Protein 5GGE (pdb70)

Sequence (129 aa):
SFVGKKYKLDKSENFDEYMKELGVGLVTRKMGNSLSPTVEVTLEGDTYTLTTTSTFKTSAISFKLGVEFDEETLDGRNVKSIITLDGNKLTQEQKGDKPTTIVREFTDNELITTLTIGNVKCVRVYKAV

Foldseek 3Di:
DQAPFKWKWDDKDCQLVVCVLVPPDDVVSVVVVVWIWMWHWHDDPQKIWIWIDTPVDIDIDIDGAPDWDWDADNNGDTWIKHWHDDPQWIWIWTDDDFTKIWIWGCPPQWIWIWIDTPPTIMIIITHTD

B-factor: mean 30.25, std 17.65, range [9.6, 150.84]

InterPro domains:
  IPR000463 Cytosolic fatty-acid binding [PR00178] (4-26)
  IPR000463 Cytosolic fatty-acid binding [PR00178] (63-79)
  IPR000463 Cytosolic fatty-acid binding [PR00178] (109-129)
  IPR000463 Cytosolic fatty-acid binding [PS00214] (6-23)
  IPR000566 Lipocalin/cytosolic fatty-acid binding domain [PF00061] (7-129)
  IPR012674 Calycin [G3DSA:2.40.128.20] (1-130)
  IPR012674 Calycin [SSF50814] (1-129)
  IPR031259 Intracellular lipid binding protein [PTHR11955] (2-128)

Structure (mmCIF, N/CA/C/O backbone):
data_5GGE
#
_entry.id   5GGE
#
_cell.length_a   61.698
_cell.length_b   61.698
_cell.length_c   137.321
_cell.angle_alpha   90.00
_cell.angle_beta   90.00
_cell.angle_gamma   90.00
#
_symmetry.space_group_name_H-M   'I 4 2 2'
#
loop_
_entity.id
_entity.type
_entity.pdbx_description
1 polymer 'Fatty acid bindin protein, isoform B'
2 non-polymer 'CITRIC ACID'
3 water water
#
loop_
_atom_site.group_PDB
_atom_site.id
_atom_site.type_symbol
_atom_site.label_atom_id
_atom_site.label_alt_id
_atom_site.label_comp_id
_atom_site.label_asym_id
_atom_site.label_entity_id
_atom_site.label_seq_id
_atom_site.pdbx_PDB_ins_code
_atom_site.Cartn_x
_atom_site.Cartn_y
_atom_site.Cartn_z
_atom_site.occupancy
_atom_site.B_iso_or_equiv
_atom_site.auth_seq_id
_atom_site.auth_comp_id
_atom_site.auth_asym_id
_atom_site.auth_atom_id
_atom_site.pdbx_PDB_model_num
ATOM 1 N N . SER A 1 2 ? 0.458 -16.139 -25.268 1.00 56.34 2 SER A N 1
ATOM 2 C CA . SER A 1 2 ? 1.383 -15.517 -24.334 1.00 63.87 2 SER A CA 1
ATOM 3 C C . SER A 1 2 ? 0.785 -15.403 -22.939 1.00 55.20 2 SER A C 1
ATOM 4 O O . SER A 1 2 ? 1.499 -15.102 -21.980 1.00 65.68 2 SER A O 1
ATOM 12 N N . PHE A 1 3 ? -0.525 -15.614 -22.832 1.00 29.90 3 PHE A N 1
ATOM 13 C CA . PHE A 1 3 ? -1.182 -15.700 -21.535 1.00 28.10 3 PHE A CA 1
ATOM 14 C C . PHE A 1 3 ? -1.431 -17.171 -21.202 1.00 25.77 3 PHE A C 1
ATOM 15 O O . PHE A 1 3 ? -1.866 -17.506 -20.110 1.00 21.83 3 PHE A O 1
ATOM 32 N N . VAL A 1 4 ? -1.109 -18.048 -22.142 1.00 16.63 4 VAL A N 1
ATOM 33 C CA . VAL A 1 4 ? -1.293 -19.479 -21.950 1.00 20.64 4 VAL A CA 1
ATOM 34 C C . VAL A 1 4 ? -0.404 -19.934 -20.810 1.00 24.24 4 VAL A C 1
ATOM 35 O O . VAL A 1 4 ? 0.757 -19.505 -20.712 1.00 18.85 4 VAL A O 1
ATOM 48 N N . GLY A 1 5 ? -0.967 -20.760 -19.935 1.00 19.65 5 GLY A N 1
ATOM 49 C CA . GLY A 1 5 ? -0.244 -21.323 -18.815 1.00 23.20 5 GLY A CA 1
ATOM 50 C C . GLY A 1 5 ? -0.173 -20.408 -17.620 1.00 25.94 5 GLY A C 1
ATOM 51 O O . GLY A 1 5 ? 0.377 -20.798 -16.581 1.00 24.53 5 GLY A O 1
ATOM 55 N N . LYS A 1 6 ? -0.715 -19.203 -17.743 1.00 21.22 6 LYS A N 1
ATOM 56 C CA . LYS A 1 6 ? -0.670 -18.262 -16.635 1.00 23.59 6 LYS A CA 1
ATOM 57 C C . LYS A 1 6 ? -1.962 -18.348 -15.831 1.00 22.83 6 LYS A C 1
ATOM 58 O O . LYS A 1 6 ? -3.070 -18.402 -16.394 1.00 18.02 6 LYS A O 1
ATOM 77 N N . LYS A 1 7 ? -1.797 -18.329 -14.512 1.00 26.24 7 LYS A N 1
ATOM 78 C CA . LYS A 1 7 ? -2.906 -18.463 -13.591 1.00 20.73 7 LYS A CA 1
ATOM 79 C C . LYS A 1 7 ? -3.137 -17.159 -12.882 1.00 26.11 7 LYS A C 1
ATOM 80 O O . LYS A 1 7 ? -2.186 -16.480 -12.477 1.00 27.40 7 LYS A O 1
ATOM 99 N N . TYR A 1 8 ? -4.411 -16.796 -12.738 1.00 21.10 8 TYR A N 1
ATOM 100 C CA . TYR A 1 8 ? -4.802 -15.554 -12.062 1.00 20.64 8 TYR A CA 1
ATOM 101 C C . TYR A 1 8 ? -5.898 -15.879 -11.081 1.00 22.07 8 TYR A C 1
ATOM 102 O O . TYR A 1 8 ? -6.743 -16.729 -11.390 1.00 21.27 8 TYR A O 1
ATOM 120 N N . LYS A 1 9 ? -5.888 -15.224 -9.923 1.00 20.24 9 LYS A N 1
ATOM 121 C CA . LYS A 1 9 ? -6.922 -15.405 -8.900 1.00 18.07 9 LYS A CA 1
ATOM 122 C C . LYS A 1 9 ? -7.711 -14.096 -8.686 1.00 22.54 9 LYS A C 1
ATOM 123 O O . LYS A 1 9 ? -7.142 -13.006 -8.594 1.00 25.02 9 LYS A O 1
ATOM 142 N N . LEU A 1 10 ? -9.024 -14.208 -8.602 1.00 23.33 10 LEU A N 1
ATOM 143 C CA . LEU A 1 10 ? -9.895 -13.049 -8.425 1.00 17.67 10 LEU A CA 1
ATOM 144 C C . LEU A 1 10 ? -9.449 -12.116 -7.278 1.00 24.20 10 LEU A C 1
ATOM 145 O O . LEU A 1 10 ? -9.248 -12.553 -6.137 1.00 20.41 10 LEU A O 1
ATOM 161 N N . ASP A 1 11 ? -9.313 -10.839 -7.604 1.00 25.24 11 ASP A N 1
ATOM 162 C CA . ASP A 1 11 ? -8.872 -9.794 -6.660 1.00 32.78 11 ASP A CA 1
ATOM 163 C C . ASP A 1 11 ? -9.951 -8.735 -6.416 1.00 32.91 11 ASP A C 1
ATOM 164 O O . ASP A 1 11 ? -10.149 -8.310 -5.288 1.00 28.11 11 ASP A O 1
ATOM 173 N N . LYS A 1 12 ? -10.642 -8.320 -7.485 1.00 26.30 12 LYS A N 1
ATOM 174 C CA . LYS A 1 12 ? -11.671 -7.284 -7.413 1.0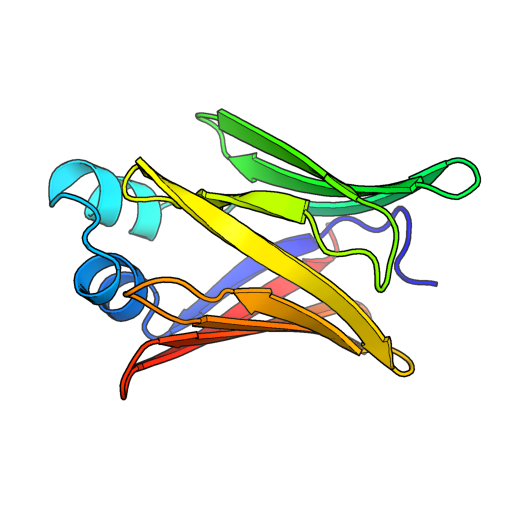0 29.19 12 LYS A CA 1
ATOM 175 C C . LYS A 1 12 ? -12.854 -7.699 -8.240 1.00 22.36 12 LYS A C 1
ATOM 176 O O . LYS A 1 12 ? -12.673 -8.349 -9.235 1.00 23.49 12 LYS A O 1
ATOM 195 N N . SER A 1 13 ? -14.060 -7.325 -7.820 1.00 23.17 13 SER A N 1
ATOM 196 C CA . SER A 1 13 ? -15.263 -7.659 -8.574 1.00 18.76 13 SER A CA 1
ATOM 197 C C . SER A 1 13 ? -16.310 -6.590 -8.382 1.00 27.00 13 SER A C 1
ATOM 198 O O . SER A 1 13 ? -16.462 -6.082 -7.275 1.00 20.98 13 SER A O 1
ATOM 206 N N . GLU A 1 14 ? -17.024 -6.260 -9.461 1.00 24.09 14 GLU A N 1
ATOM 207 C CA . GLU A 1 14 ? -18.134 -5.326 -9.410 1.00 27.75 14 GLU A CA 1
ATOM 208 C C . GLU A 1 14 ? -19.275 -5.866 -10.240 1.00 24.24 14 GLU A C 1
ATOM 209 O O . GLU A 1 14 ? -19.080 -6.188 -11.403 1.00 23.53 14 GLU A O 1
ATOM 221 N N . ASN A 1 15 ? -20.451 -5.977 -9.632 1.00 20.68 15 ASN A N 1
ATOM 222 C CA . ASN A 1 15 ? -21.693 -6.331 -10.331 1.00 25.05 15 ASN A CA 1
ATOM 223 C C . ASN A 1 15 ? -21.778 -7.803 -10.702 1.00 21.59 15 ASN A C 1
ATOM 224 O O . ASN A 1 15 ? -22.610 -8.165 -11.499 1.00 18.67 15 ASN A O 1
ATOM 235 N N . PHE A 1 16 ? -20.970 -8.667 -10.090 1.00 20.42 16 PHE A N 1
ATOM 236 C CA . PHE A 1 16 ? -21.099 -10.088 -10.390 1.00 16.66 16 PHE A CA 1
ATOM 237 C C . PHE A 1 16 ? -22.431 -10.618 -9.836 1.00 20.09 16 PHE A C 1
ATOM 238 O O . PHE A 1 16 ? -23.083 -11.434 -10.458 1.00 15.57 16 PHE A O 1
ATOM 255 N N . ASP A 1 17 ? -22.852 -10.141 -8.663 1.00 19.15 17 ASP A N 1
ATOM 256 C CA . ASP A 1 17 ? -24.114 -10.609 -8.122 1.00 23.76 17 ASP A CA 1
ATOM 257 C C . ASP A 1 17 ? -25.225 -10.270 -9.111 1.00 19.75 17 ASP A C 1
ATOM 258 O O . ASP A 1 17 ? -26.079 -11.106 -9.397 1.00 18.18 17 ASP A O 1
ATOM 267 N N . GLU A 1 18 ? -25.187 -9.052 -9.654 1.00 15.97 18 GLU A N 1
ATOM 268 C CA . GLU A 1 18 ? -26.203 -8.605 -10.585 1.00 20.85 18 GLU A CA 1
ATOM 269 C C . GLU A 1 18 ? -26.166 -9.443 -11.891 1.00 16.14 18 GLU A C 1
ATOM 270 O O . GLU A 1 18 ? -27.205 -9.762 -12.466 1.00 16.91 18 GLU A O 1
ATOM 282 N N . TYR A 1 19 ? -24.959 -9.789 -12.327 1.00 17.18 19 TYR A N 1
ATOM 283 C CA . TYR A 1 19 ? -24.783 -10.623 -13.507 1.00 12.26 19 TYR A CA 1
ATOM 284 C C . TYR A 1 19 ? -25.387 -11.989 -13.297 1.00 11.54 19 TYR A C 1
ATOM 285 O O . TYR A 1 19 ? -26.129 -12.500 -14.125 1.00 14.76 19 TYR A O 1
ATOM 303 N N . MET A 1 20 ? -25.071 -12.613 -12.170 1.00 13.84 20 MET A N 1
ATOM 304 C CA . MET A 1 20 ? -25.613 -13.920 -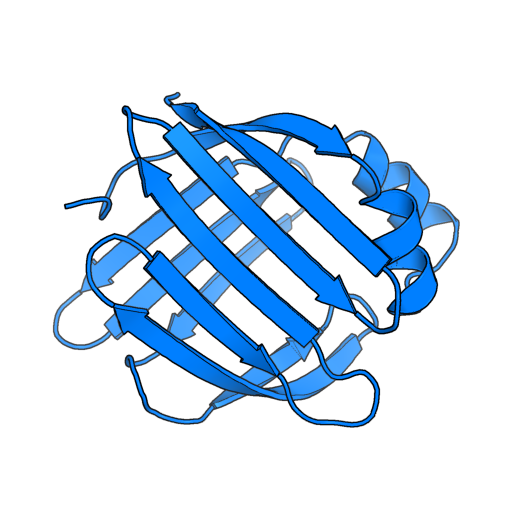11.870 1.00 15.08 20 MET A CA 1
ATOM 305 C C . MET A 1 20 ? -27.111 -13.879 -11.713 1.00 11.11 20 MET A C 1
ATOM 306 O O . MET A 1 20 ? -27.799 -14.741 -12.219 1.00 14.09 20 MET A O 1
ATOM 320 N N . LYS A 1 21 ? -27.602 -12.843 -11.057 1.00 11.86 21 LYS A N 1
ATOM 321 C CA . LYS A 1 21 ? -29.038 -12.660 -10.875 1.00 14.78 21 LYS A CA 1
ATOM 322 C C . LYS A 1 21 ? -29.729 -12.594 -12.236 1.00 13.11 21 LYS A C 1
ATOM 323 O O . LYS A 1 21 ? -30.697 -13.310 -12.485 1.00 18.83 21 LYS A O 1
ATOM 342 N N . GLU A 1 22 ? -29.215 -11.779 -13.129 1.00 15.02 22 GLU A N 1
ATOM 343 C CA . GLU A 1 22 ? -29.852 -11.649 -14.467 1.00 15.99 22 GLU A CA 1
ATOM 344 C C . GLU A 1 22 ? -29.788 -12.941 -15.258 1.00 13.31 22 GLU A C 1
ATOM 345 O O . GLU A 1 22 ? -30.673 -13.245 -16.070 1.00 17.89 22 GLU A O 1
ATOM 357 N N . LEU A 1 23 ? -28.724 -13.701 -15.031 1.00 16.61 23 LEU A N 1
ATOM 358 C CA . LEU A 1 23 ? -28.492 -14.965 -15.710 1.00 14.37 23 LEU A CA 1
ATOM 359 C C . LEU A 1 23 ? -29.437 -16.056 -15.192 1.00 13.31 23 LEU A C 1
ATOM 360 O O . LEU A 1 23 ? -29.693 -17.040 -15.869 1.00 14.81 23 LEU A O 1
ATOM 376 N N . GLY A 1 24 ? -30.010 -15.848 -14.006 1.00 12.21 24 GLY A N 1
ATOM 377 C CA . GLY A 1 24 ? -30.992 -16.771 -13.467 1.00 15.81 24 GLY A CA 1
ATOM 378 C C . GLY A 1 24 ? -30.456 -17.734 -12.396 1.00 18.65 24 GLY A C 1
ATOM 379 O O . GLY A 1 24 ? -31.100 -18.729 -12.051 1.00 16.63 24 GLY A O 1
ATOM 383 N N . VAL A 1 25 ? -29.266 -17.466 -11.889 1.00 17.81 25 VAL A N 1
ATOM 384 C CA . VAL A 1 25 ? -28.723 -18.287 -10.801 1.00 18.42 25 VAL A CA 1
ATOM 385 C C . VAL A 1 25 ? -29.525 -18.076 -9.501 1.00 16.12 25 VAL A C 1
ATOM 386 O O . VAL A 1 25 ? -29.849 -16.962 -9.140 1.00 17.40 25 VAL A O 1
ATOM 399 N N . GLY A 1 26 ? -29.864 -19.180 -8.846 1.00 21.92 26 GLY A N 1
ATOM 400 C CA . GLY A 1 26 ? -30.633 -19.169 -7.611 1.00 25.15 26 GLY A CA 1
ATOM 401 C C . GLY A 1 26 ? -29.957 -18.405 -6.478 1.00 21.38 26 GLY A C 1
ATOM 402 O O . GLY A 1 26 ? -28.771 -18.125 -6.518 1.00 21.66 26 GLY A O 1
ATOM 406 N N . LEU A 1 27 ? -30.743 -18.049 -5.469 1.00 23.02 27 LEU A N 1
ATOM 407 C CA . LEU A 1 27 ? -30.263 -17.236 -4.360 1.00 24.28 27 LEU A CA 1
ATOM 408 C C . LEU A 1 27 ? -29.015 -17.785 -3.652 1.00 23.67 27 LEU A C 1
ATOM 409 O O . LEU A 1 27 ? -28.023 -17.067 -3.436 1.00 22.04 27 LEU A O 1
ATOM 425 N N . VAL A 1 28 ? -29.071 -19.046 -3.243 1.00 25.30 28 VAL A N 1
ATOM 426 C CA . VAL A 1 28 ? -27.981 -19.604 -2.468 1.00 26.95 28 VAL A CA 1
ATOM 427 C C . VAL A 1 28 ? -26.727 -19.728 -3.312 1.00 21.74 28 VAL A C 1
ATOM 428 O O . VAL A 1 28 ? -25.650 -19.347 -2.874 1.00 23.36 28 VAL A O 1
ATOM 441 N N . THR A 1 29 ? -26.851 -20.236 -4.533 1.00 25.67 29 THR A N 1
ATOM 442 C CA . THR A 1 29 ? -25.681 -20.403 -5.398 1.00 23.75 29 THR A CA 1
ATOM 443 C C . THR A 1 29 ? -24.984 -19.073 -5.715 1.00 22.47 29 THR A C 1
ATOM 444 O O . THR A 1 29 ? -23.763 -18.949 -5.682 1.00 26.32 29 THR A O 1
ATOM 455 N N . ARG A 1 30 ? -25.794 -18.069 -5.999 1.00 20.61 30 ARG A N 1
ATOM 456 C CA . ARG A 1 30 ? -25.356 -16.728 -6.268 1.00 24.47 30 ARG A CA 1
ATOM 457 C C . ARG A 1 30 ? -24.594 -16.119 -5.071 1.00 26.23 30 ARG A C 1
ATOM 458 O O . ARG A 1 30 ? -23.483 -15.582 -5.214 1.00 21.08 30 ARG A O 1
ATOM 479 N N . LYS A 1 31 ? -25.180 -16.193 -3.885 1.00 22.41 31 LYS A N 1
ATOM 480 C CA . LYS A 1 31 ? -24.498 -15.684 -2.695 1.00 32.47 31 LYS A CA 1
ATOM 481 C C . LYS A 1 31 ? -23.193 -16.456 -2.420 1.00 24.72 31 LYS A C 1
ATOM 482 O O . LYS A 1 31 ? -22.173 -15.847 -2.132 1.00 27.05 31 LYS A O 1
ATOM 501 N N . MET A 1 32 ? -23.219 -17.778 -2.542 1.00 26.17 32 MET A N 1
ATOM 502 C CA . MET A 1 32 ? -21.996 -18.589 -2.466 1.00 25.86 32 MET A CA 1
ATOM 503 C C . MET A 1 32 ? -21.014 -18.097 -3.521 1.00 31.75 32 MET A C 1
ATOM 504 O O . MET A 1 32 ? -19.854 -17.860 -3.250 1.00 25.33 32 MET A O 1
ATOM 518 N N . GLY A 1 33 ? -21.509 -17.897 -4.734 1.00 30.08 33 GLY A N 1
ATOM 519 C CA . GLY A 1 33 ? -20.661 -17.440 -5.819 1.00 32.26 33 GLY A CA 1
ATOM 520 C C . GLY A 1 33 ? -20.034 -16.084 -5.596 1.00 29.36 33 GLY A C 1
ATOM 521 O O . GLY A 1 33 ? -18.913 -15.849 -6.026 1.00 32.93 33 GLY A O 1
ATOM 525 N N . ASN A 1 34 ? -20.753 -15.183 -4.934 1.00 26.35 34 ASN A N 1
ATOM 526 C CA . ASN A 1 34 ? -20.228 -13.864 -4.630 1.00 33.26 34 ASN A CA 1
ATOM 527 C C . ASN A 1 34 ? -18.999 -13.916 -3.724 1.00 31.21 34 ASN A C 1
ATOM 528 O O . ASN A 1 34 ? -18.141 -13.047 -3.784 1.00 34.91 34 ASN A O 1
ATOM 539 N N . SER A 1 35 ? -18.899 -14.931 -2.890 1.00 23.11 35 SER A N 1
ATOM 540 C CA . SER A 1 35 ? -17.832 -14.920 -1.890 1.00 25.31 35 SER A CA 1
ATOM 541 C C . SER A 1 35 ? -16.552 -15.605 -2.349 1.00 29.83 35 SER A C 1
ATOM 542 O O . SER A 1 35 ? -15.495 -15.385 -1.763 1.00 24.21 35 SER A O 1
ATOM 550 N N . LEU A 1 36 ? -16.643 -16.423 -3.399 1.00 24.50 36 LEU A N 1
ATOM 551 C CA . LEU A 1 36 ? -15.508 -17.214 -3.841 1.00 22.73 36 LEU A CA 1
ATOM 552 C C . LEU A 1 36 ? -14.495 -16.325 -4.497 1.00 17.73 36 LEU A C 1
ATOM 553 O O . LEU A 1 36 ? -14.813 -15.201 -4.926 1.00 18.22 36 LEU A O 1
ATOM 569 N N . SER A 1 37 ? -13.267 -16.832 -4.548 1.00 18.65 37 SER A N 1
ATOM 570 C CA . SER A 1 37 ? -12.159 -16.198 -5.231 1.00 18.20 37 SER A CA 1
ATOM 571 C C . SER A 1 37 ? -11.502 -17.165 -6.211 1.00 24.26 37 SER A C 1
ATOM 572 O O . SER A 1 37 ? -10.405 -17.655 -5.958 1.00 17.91 37 SER A O 1
ATOM 580 N N . PRO A 1 38 ? -12.173 -17.443 -7.335 1.00 20.15 38 PRO A N 1
ATOM 581 C CA . PRO A 1 38 ? -11.691 -18.487 -8.258 1.00 14.53 38 PRO A CA 1
ATOM 582 C C . PRO A 1 38 ? -10.437 -18.114 -8.958 1.00 18.68 38 PRO A C 1
ATOM 583 O O . PRO A 1 38 ? -10.118 -16.918 -9.081 1.00 17.67 38 PRO A O 1
ATOM 594 N N . THR A 1 39 ? -9.740 -19.133 -9.435 1.00 17.67 39 THR A N 1
ATOM 595 C CA . THR A 1 39 ? -8.642 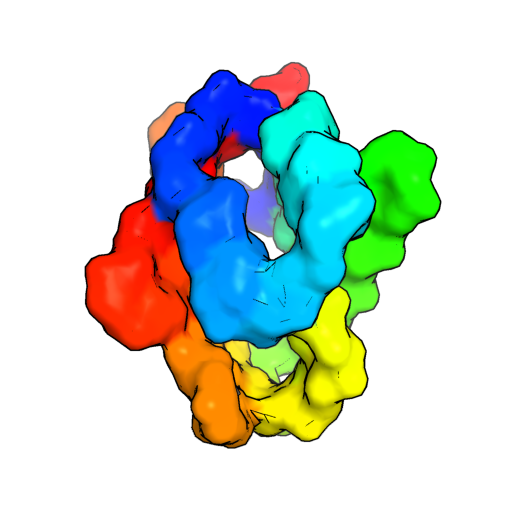-18.943 -10.369 1.00 18.51 39 THR A CA 1
ATOM 596 C C . THR A 1 39 ? -9.072 -19.191 -11.816 1.00 16.97 39 THR A C 1
ATOM 597 O O . THR A 1 39 ? -9.998 -19.956 -12.086 1.00 16.54 39 THR A O 1
ATOM 608 N N . VAL A 1 40 ? -8.388 -18.526 -12.740 1.00 16.54 40 VAL A N 1
ATOM 609 C CA . VAL A 1 40 ? -8.569 -18.699 -14.163 1.00 18.33 40 VAL A CA 1
ATOM 610 C C . VAL A 1 40 ? -7.215 -18.989 -14.802 1.00 16.00 40 VAL A C 1
ATOM 611 O O . VAL A 1 40 ? -6.205 -18.361 -14.465 1.00 16.05 40 VAL A O 1
ATOM 624 N N . GLU A 1 41 ? -7.204 -19.973 -15.688 1.00 12.68 41 GLU A N 1
ATOM 625 C CA . GLU A 1 41 ? -6.028 -20.261 -16.490 1.00 21.64 41 GLU A CA 1
ATOM 626 C C . GLU A 1 41 ? -6.426 -20.814 -17.823 1.00 16.52 41 GLU A C 1
ATOM 627 O O . GLU A 1 41 ? -7.234 -21.734 -17.889 1.00 17.05 41 GLU A O 1
ATOM 639 N N . VAL A 1 42 ? -5.861 -20.260 -18.896 1.00 18.15 42 VAL A N 1
ATOM 640 C CA . VAL A 1 42 ? -6.058 -20.790 -20.245 1.00 16.06 42 VAL A CA 1
ATOM 641 C C . VAL A 1 42 ? -4.840 -21.595 -20.649 1.00 22.53 42 VAL A C 1
ATOM 642 O O . VAL A 1 42 ? -3.709 -21.112 -20.518 1.00 19.75 42 VAL A O 1
ATOM 655 N N . THR A 1 43 ? -5.069 -22.811 -21.150 1.00 21.54 43 THR A N 1
ATOM 656 C CA . THR A 1 43 ? -3.974 -23.656 -21.629 1.00 22.72 43 THR A CA 1
ATOM 657 C C . THR A 1 43 ? -4.240 -24.037 -23.062 1.00 23.47 43 THR A C 1
ATOM 658 O O . THR A 1 43 ? -5.343 -23.848 -23.555 1.00 19.99 43 THR A O 1
ATOM 669 N N . LEU A 1 44 ? -3.230 -24.572 -23.741 1.00 25.83 44 LEU A N 1
ATOM 670 C CA . LEU A 1 44 ? -3.374 -24.959 -25.147 1.00 23.71 44 LEU A CA 1
ATOM 671 C C . LEU A 1 44 ? -2.603 -26.242 -25.435 1.00 25.67 44 LEU A C 1
ATOM 672 O O . LEU A 1 44 ? -1.471 -26.418 -24.998 1.00 25.92 44 LEU A O 1
ATOM 688 N N . GLU A 1 45 ? -3.241 -27.129 -26.173 1.00 28.61 45 GLU A N 1
ATOM 689 C CA . GLU A 1 45 ? -2.658 -28.410 -26.541 1.00 38.98 45 GLU A CA 1
ATOM 690 C C . GLU A 1 45 ? -3.030 -28.671 -27.972 1.00 35.39 45 GLU A C 1
ATOM 691 O O . GLU A 1 45 ? -4.182 -28.969 -28.278 1.00 30.40 45 GLU A O 1
ATOM 703 N N . GLY A 1 46 ? -2.058 -28.527 -28.866 1.00 39.49 46 GLY A N 1
ATOM 704 C CA . GLY A 1 46 ? -2.332 -28.628 -30.282 1.00 37.03 46 GLY A CA 1
ATOM 705 C C . GLY A 1 46 ? -3.256 -27.530 -30.775 1.00 37.27 46 GLY A C 1
ATOM 706 O O . GLY A 1 46 ? -2.963 -26.339 -30.667 1.00 36.82 46 GLY A O 1
ATOM 710 N N . ASP A 1 47 ? -4.386 -27.953 -31.327 1.00 41.78 47 ASP A N 1
ATOM 711 C CA . ASP A 1 47 ? -5.394 -27.051 -31.862 1.00 39.47 47 ASP A CA 1
ATOM 712 C C . ASP A 1 47 ? -6.433 -26.621 -30.804 1.00 39.60 47 ASP A C 1
ATOM 713 O O . ASP A 1 47 ? -7.227 -25.729 -31.055 1.00 35.73 47 ASP A O 1
ATOM 722 N N . THR A 1 48 ? -6.404 -27.243 -29.624 1.00 29.25 48 THR A N 1
ATOM 723 C CA . THR A 1 48 ? -7.484 -27.118 -28.635 1.00 24.23 48 THR A CA 1
ATOM 724 C C . THR A 1 48 ? -7.088 -26.377 -27.364 1.00 22.41 48 THR A C 1
ATOM 725 O O . THR A 1 48 ? -6.146 -26.762 -26.631 1.00 18.75 48 THR A O 1
ATOM 736 N N . TYR A 1 49 ? -7.846 -25.326 -27.086 1.00 17.32 49 TYR A N 1
ATOM 737 C CA . TYR A 1 49 ? -7.653 -24.523 -25.892 1.00 15.80 49 TYR A CA 1
ATOM 738 C C . TYR A 1 49 ? -8.472 -25.096 -24.745 1.00 15.15 49 TYR A C 1
ATOM 739 O O . TYR A 1 49 ? -9.490 -25.707 -24.998 1.00 14.90 49 TYR A O 1
ATOM 757 N N . THR A 1 50 ? -8.055 -24.843 -23.506 1.00 15.73 50 THR A N 1
ATOM 758 C CA . THR A 1 50 ? -8.914 -25.115 -22.363 1.00 13.20 50 THR A CA 1
ATOM 759 C C . THR A 1 50 ? -8.909 -23.879 -21.441 1.00 13.48 50 THR A C 1
ATOM 760 O O . THR A 1 50 ? -7.858 -23.396 -21.026 1.00 17.33 50 THR A O 1
ATOM 771 N N . LEU A 1 51 ? -10.108 -23.388 -21.151 1.00 15.32 51 LEU A N 1
ATOM 772 C CA . LEU A 1 51 ? -10.336 -22.315 -20.200 1.00 13.56 51 LEU A CA 1
ATOM 773 C C . LEU A 1 51 ? -10.773 -22.957 -18.869 1.00 14.31 51 LEU A C 1
ATOM 774 O O . LEU A 1 51 ? -11.845 -23.545 -18.805 1.00 16.71 51 LEU A O 1
ATOM 790 N N . THR A 1 52 ? -9.920 -22.894 -17.860 1.00 14.50 52 THR A N 1
ATOM 791 C CA . THR A 1 52 ? -10.181 -23.572 -16.594 1.00 15.67 52 THR A CA 1
ATOM 792 C C . THR A 1 52 ? -10.404 -22.555 -15.482 1.00 17.32 52 THR A C 1
ATOM 793 O O . THR A 1 52 ? -9.514 -21.759 -15.119 1.00 18.53 52 THR A O 1
ATOM 804 N N . THR A 1 53 ? -11.627 -22.566 -14.976 1.00 14.70 53 THR A N 1
ATOM 805 C CA . THR A 1 53 ? -12.017 -21.734 -13.847 1.00 11.29 53 THR A CA 1
ATOM 806 C C . THR A 1 53 ? -12.236 -22.646 -12.634 1.00 15.86 53 THR A C 1
ATOM 807 O O . THR A 1 53 ? -13.068 -23.546 -12.665 1.00 14.60 53 THR A O 1
ATOM 818 N N . THR A 1 54 ? -11.498 -22.374 -11.570 1.00 15.07 54 THR A N 1
ATOM 819 C CA . THR A 1 54 ? -11.472 -23.242 -10.411 1.00 15.72 54 THR A CA 1
ATOM 820 C C . THR A 1 54 ? -11.827 -22.548 -9.126 1.00 21.24 54 THR A C 1
ATOM 821 O O . THR A 1 54 ? -11.177 -21.581 -8.708 1.00 21.16 54 THR A O 1
ATOM 832 N N . SER A 1 55 ? -12.852 -23.075 -8.481 1.00 17.71 55 SER A N 1
ATOM 833 C CA . SER A 1 55 ? -13.210 -22.643 -7.127 1.00 20.63 55 SER A CA 1
ATOM 834 C C . SER A 1 55 ? -12.956 -23.792 -6.149 1.00 25.27 55 SER A C 1
ATOM 835 O O . SER A 1 55 ? -12.595 -24.904 -6.531 1.00 23.53 55 SER A O 1
ATOM 843 N N . THR A 1 56 ? -13.191 -23.552 -4.876 1.00 25.46 56 THR A N 1
ATOM 844 C CA . THR A 1 56 ? -12.973 -24.603 -3.900 1.00 21.83 56 THR A CA 1
ATOM 845 C C . THR A 1 56 ? -14.021 -25.695 -4.090 1.00 27.66 56 THR A C 1
ATOM 846 O O . THR A 1 56 ? -13.793 -26.840 -3.728 1.00 27.43 56 THR A O 1
ATOM 857 N N . PHE A 1 57 ? -15.137 -25.348 -4.720 1.00 21.94 57 PHE A N 1
ATOM 858 C CA . PHE A 1 57 ? -16.240 -26.282 -4.939 1.00 20.99 57 PHE A CA 1
ATOM 859 C C . PHE A 1 57 ? -16.247 -27.060 -6.245 1.00 27.38 57 PHE A C 1
ATOM 860 O O . PHE A 1 57 ? -16.684 -28.208 -6.276 1.00 27.40 57 PHE A O 1
ATOM 877 N N . LYS A 1 58 ? -15.764 -26.451 -7.315 1.00 22.78 58 LYS A N 1
ATOM 878 C CA . LYS A 1 58 ? -15.964 -27.009 -8.656 1.00 24.44 58 LYS A CA 1
ATOM 879 C C . LYS A 1 58 ? -14.900 -26.440 -9.611 1.00 24.34 58 LYS A C 1
ATOM 880 O O . LYS A 1 58 ? -14.446 -25.317 -9.454 1.00 23.01 58 LYS A O 1
ATOM 899 N N . THR A 1 59 ? -14.503 -27.247 -10.571 1.00 17.59 59 THR A N 1
ATOM 900 C CA . THR A 1 59 ? -13.637 -26.816 -11.669 1.00 17.17 59 THR A CA 1
ATOM 901 C C . THR A 1 59 ? -14.443 -26.898 -12.936 1.00 21.04 59 THR A C 1
ATOM 902 O O . THR A 1 59 ? -14.955 -27.983 -13.246 1.00 17.57 59 THR A O 1
ATOM 913 N N . SER A 1 60 ? -14.589 -25.769 -13.642 1.00 14.40 60 SER A N 1
ATOM 914 C CA . SER A 1 60 ? -15.152 -25.753 -14.970 1.00 17.26 60 SER A CA 1
ATOM 915 C C . SER A 1 60 ? -14.019 -25.609 -15.986 1.00 19.60 60 SER A C 1
ATOM 916 O O . SER A 1 60 ? -13.395 -24.555 -16.085 1.00 16.97 60 SER A O 1
ATOM 924 N N . ALA A 1 61 ? -13.759 -26.678 -16.714 1.00 17.11 61 ALA A N 1
ATOM 925 C CA . ALA A 1 61 ? -12.645 -26.736 -17.669 1.00 13.51 61 ALA A CA 1
ATOM 926 C C . ALA A 1 61 ? -13.274 -26.986 -19.030 1.00 17.86 61 ALA A C 1
ATOM 927 O O . ALA A 1 61 ? -13.781 -28.091 -19.337 1.00 17.00 61 ALA A O 1
ATOM 934 N N . ILE A 1 62 ? -13.309 -25.943 -19.830 1.00 16.21 62 ILE A N 1
ATOM 935 C CA . ILE A 1 62 ? -14.039 -26.033 -21.070 1.00 17.36 62 ILE A CA 1
ATOM 936 C C . ILE A 1 62 ? -13.030 -25.951 -22.182 1.00 19.03 62 ILE A C 1
ATOM 937 O O . ILE A 1 62 ? -12.202 -25.036 -22.209 1.00 17.41 62 ILE A O 1
ATOM 953 N N . SER A 1 63 ? -13.115 -26.946 -23.054 1.00 19.75 63 SER A N 1
ATOM 954 C CA . SER A 1 63 ? -12.196 -27.112 -24.181 1.00 17.65 63 SER A CA 1
ATOM 955 C C . SER A 1 63 ? -12.893 -26.692 -25.465 1.00 18.01 63 SER A C 1
ATOM 956 O O . SER A 1 63 ? -14.091 -26.945 -25.670 1.00 16.87 63 SER A O 1
ATOM 964 N N . PHE A 1 64 ? -12.140 -26.040 -26.352 1.00 19.12 64 PHE A N 1
ATOM 965 C CA . PHE A 1 64 ? -12.736 -25.460 -27.535 1.00 17.89 64 PHE A CA 1
ATOM 966 C C . PHE A 1 64 ? -11.635 -25.162 -28.566 1.00 15.94 64 PHE A C 1
ATOM 967 O O . PHE A 1 64 ? -10.430 -25.066 -28.241 1.00 16.52 64 PHE A O 1
ATOM 984 N N . LYS A 1 65 ? -12.071 -25.035 -29.796 1.00 19.72 65 LYS A N 1
ATOM 985 C CA . LYS A 1 65 ? -11.197 -24.568 -30.860 1.00 19.25 65 LYS A CA 1
ATOM 986 C C . LYS A 1 65 ? -11.632 -23.124 -31.116 1.00 17.23 65 LYS A C 1
ATOM 987 O O . LYS A 1 65 ? -12.821 -22.848 -31.174 1.00 16.66 65 LYS A O 1
ATOM 1006 N N . LEU A 1 66 ? -10.680 -22.205 -31.194 1.00 16.51 66 LEU A N 1
ATOM 1007 C CA . LEU A 1 66 ? -11.017 -20.805 -31.483 1.00 17.95 66 LEU A CA 1
ATOM 1008 C C . LEU A 1 66 ? -11.809 -20.747 -32.778 1.00 20.00 66 LEU A C 1
ATOM 1009 O O . LEU A 1 66 ? -11.488 -21.469 -33.727 1.00 19.76 66 LEU A O 1
ATOM 1025 N N . GLY A 1 67 ? -12.849 -19.905 -32.781 1.00 16.25 67 GLY A N 1
ATOM 1026 C CA . GLY A 1 67 ? -13.663 -19.646 -33.943 1.00 18.90 67 GLY A CA 1
ATOM 1027 C C . GLY A 1 67 ? -14.430 -20.823 -34.455 1.00 18.26 67 GLY A C 1
ATOM 1028 O O . GLY A 1 67 ? -14.835 -20.815 -35.609 1.00 20.53 67 GLY A O 1
ATOM 1032 N N . VAL A 1 68 ? -14.678 -21.820 -33.591 1.00 14.23 68 VAL A N 1
ATOM 1033 C CA . VAL A 1 68 ? -15.528 -22.932 -33.939 1.00 14.78 68 VAL A CA 1
ATOM 1034 C C . VAL A 1 68 ? -16.667 -22.996 -32.945 1.00 22.99 68 VAL A C 1
ATOM 1035 O O . VAL A 1 68 ? -16.439 -23.181 -31.723 1.00 19.99 68 VAL A O 1
ATOM 1048 N N . GLU A 1 69 ? -17.873 -22.821 -33.451 1.00 21.21 69 GLU A N 1
ATOM 1049 C CA . GLU A 1 69 ? -19.051 -22.794 -32.605 1.00 19.56 69 GLU A CA 1
ATOM 1050 C C . GLU A 1 69 ? -19.204 -24.112 -31.881 1.00 23.85 69 GLU A C 1
ATOM 1051 O O . GLU A 1 69 ? -18.959 -25.185 -32.440 1.00 21.12 69 GLU A O 1
ATOM 1063 N N . PHE A 1 70 ? -19.587 -24.027 -30.624 1.00 20.58 70 PHE A N 1
ATOM 1064 C CA . PHE A 1 70 ? -19.748 -25.215 -29.796 1.00 18.77 70 PHE A CA 1
ATOM 1065 C C . PHE A 1 70 ? -20.849 -24.965 -28.780 1.00 19.43 70 PHE A C 1
ATOM 1066 O O . PHE A 1 70 ? -21.251 -23.837 -28.552 1.00 21.27 70 PHE A O 1
ATOM 1083 N N . ASP A 1 71 ? -21.355 -26.039 -28.192 1.00 25.20 71 ASP A N 1
ATOM 1084 C CA . ASP A 1 71 ? -22.404 -25.937 -27.182 1.00 21.93 71 ASP A CA 1
ATOM 1085 C C . ASP A 1 71 ? -21.800 -25.881 -25.785 1.00 23.85 71 ASP A C 1
ATOM 1086 O O . ASP A 1 71 ? -20.973 -26.737 -25.434 1.00 20.84 71 ASP A O 1
ATOM 1095 N N . GLU A 1 72 ? -22.219 -24.910 -24.976 1.00 18.85 72 GLU A N 1
ATOM 1096 C CA . GLU A 1 72 ? -21.664 -24.721 -23.650 1.00 21.34 72 GLU A CA 1
ATOM 1097 C C . GLU A 1 72 ? -22.791 -24.637 -22.605 1.00 22.41 72 GLU A C 1
ATOM 1098 O O . GLU A 1 72 ? -23.872 -24.152 -22.912 1.00 19.87 72 GLU A O 1
ATOM 1110 N N . GLU A 1 73 ? -22.524 -25.137 -21.392 1.00 2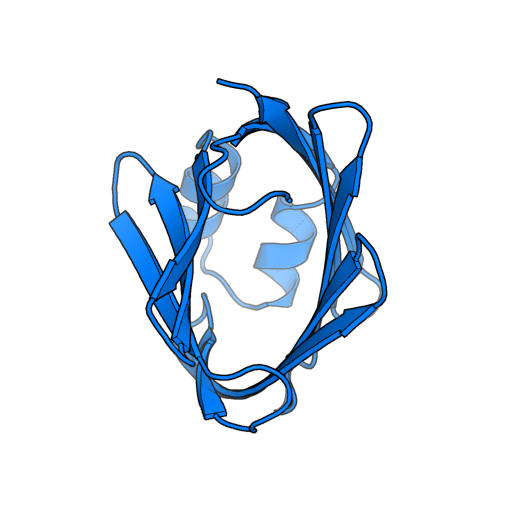1.40 73 GLU A N 1
ATOM 1111 C CA . GLU A 1 73 ? -23.487 -25.086 -20.283 1.00 22.84 73 GLU A CA 1
ATOM 1112 C C . GLU A 1 73 ? -23.379 -23.749 -19.628 1.00 20.30 73 GLU A C 1
ATOM 1113 O O . GLU A 1 73 ? -22.264 -23.252 -19.449 1.00 19.59 73 GLU A O 1
ATOM 1125 N N . THR A 1 74 ? -24.502 -23.157 -19.250 1.00 20.20 74 THR A N 1
ATOM 1126 C CA . THR A 1 74 ? -24.471 -21.878 -18.543 1.00 19.56 74 THR A CA 1
ATOM 1127 C C . THR A 1 74 ? -24.601 -22.095 -17.033 1.00 21.21 74 THR A C 1
ATOM 1128 O O . THR A 1 74 ? -24.998 -23.161 -16.594 1.00 23.63 74 THR A O 1
ATOM 1139 N N . LEU A 1 75 ? -24.319 -21.076 -16.231 1.00 19.25 75 LEU A N 1
ATOM 1140 C CA . LEU A 1 75 ? -24.438 -21.221 -14.776 1.00 25.06 75 LEU A CA 1
ATOM 1141 C C . LEU A 1 75 ? -25.826 -21.611 -14.334 1.00 29.19 75 LEU A C 1
ATOM 1142 O O . LEU A 1 75 ? -25.964 -22.290 -13.318 1.00 23.72 75 LEU A O 1
ATOM 1158 N N . ASP A 1 76 ? -26.853 -21.188 -15.084 1.00 19.58 76 ASP A N 1
ATOM 1159 C CA . ASP A 1 76 ? -28.227 -21.460 -14.709 1.00 22.13 76 ASP A CA 1
ATOM 1160 C C . ASP A 1 76 ? -28.718 -22.749 -15.375 1.00 30.50 76 ASP A C 1
ATOM 1161 O O . ASP A 1 76 ? -29.910 -23.079 -15.336 1.00 26.76 76 ASP A O 1
ATOM 1170 N N . GLY A 1 77 ? -27.793 -23.480 -15.991 1.00 24.54 77 GLY A N 1
ATOM 1171 C CA . GLY A 1 77 ? -28.088 -24.818 -16.449 1.00 25.00 77 GLY A CA 1
ATOM 1172 C C . GLY A 1 77 ? -28.778 -24.927 -17.796 1.00 26.57 77 GLY A C 1
ATOM 1173 O O . GLY A 1 77 ? -29.614 -25.801 -17.998 1.00 26.52 77 GLY A O 1
ATOM 1177 N N . ARG A 1 78 ? -28.447 -24.044 -18.730 1.00 21.71 78 ARG A N 1
ATOM 1178 C CA . ARG A 1 78 ? -28.955 -24.190 -20.090 1.00 27.66 78 ARG A CA 1
ATOM 1179 C C . ARG A 1 78 ? -27.783 -24.583 -20.934 1.00 25.50 78 ARG A C 1
ATOM 1180 O O . ARG A 1 78 ? -26.652 -24.488 -20.485 1.00 23.08 78 ARG A O 1
ATOM 1201 N N . ASN A 1 79 ? -28.066 -25.071 -22.133 1.00 23.61 79 ASN A N 1
ATOM 1202 C CA . ASN A 1 79 ? -27.041 -25.506 -23.076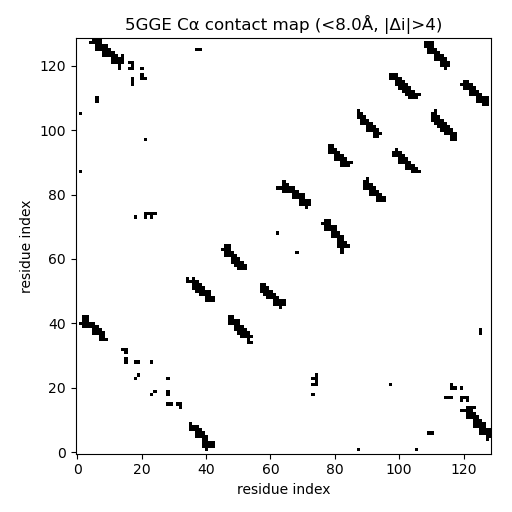 1.00 23.52 79 ASN A CA 1
ATOM 1203 C C . ASN A 1 79 ? -27.177 -24.620 -24.304 1.00 27.41 79 ASN A C 1
ATOM 1204 O O . ASN A 1 79 ? -28.202 -24.669 -24.970 1.00 25.60 79 ASN A O 1
ATOM 1215 N N . VAL A 1 80 ? -26.184 -23.770 -24.576 1.00 20.65 80 VAL A N 1
ATOM 1216 C CA . VAL A 1 80 ? -26.353 -22.732 -25.580 1.00 18.80 80 VAL A CA 1
ATOM 1217 C C . VAL A 1 80 ? -25.142 -22.665 -26.503 1.00 19.27 80 VAL A C 1
ATOM 1218 O O . VAL A 1 80 ? -24.020 -23.021 -26.111 1.00 19.12 80 VAL A O 1
ATOM 1231 N N . LYS A 1 81 ? -25.381 -22.206 -27.727 1.00 18.50 81 LYS A N 1
ATOM 1232 C CA . LYS A 1 81 ? -24.326 -22.103 -28.717 1.00 24.22 81 LYS A CA 1
ATOM 1233 C C . LYS A 1 81 ? -23.412 -20.978 -28.276 1.00 21.83 81 LYS A C 1
ATOM 1234 O O . LYS A 1 81 ? -23.892 -19.940 -27.830 1.00 20.37 81 LYS A O 1
ATOM 1253 N N . SER A 1 82 ? -22.110 -21.231 -28.377 1.00 18.39 82 SER A N 1
ATOM 1254 C CA . SER A 1 82 ? -21.068 -20.325 -27.952 1.00 17.72 82 SER A CA 1
ATOM 1255 C C . SER A 1 82 ? -19.928 -20.350 -28.958 1.00 17.96 82 SER A C 1
ATOM 1256 O O . SER A 1 82 ? -19.759 -21.310 -29.714 1.00 17.92 82 SER A O 1
ATOM 1264 N N . ILE A 1 83 ? -19.146 -19.292 -28.954 1.00 15.30 83 ILE A N 1
ATOM 1265 C CA . ILE A 1 83 ? -17.962 -19.243 -29.800 1.00 15.28 83 ILE A CA 1
ATOM 1266 C C . ILE A 1 83 ? -16.966 -18.364 -29.140 1.00 10.82 83 ILE A C 1
ATOM 1267 O O . ILE A 1 83 ? -17.324 -17.333 -28.565 1.00 17.98 83 ILE A O 1
ATOM 1283 N N . ILE A 1 84 ? -15.692 -18.757 -29.212 1.00 13.56 84 ILE A N 1
ATOM 1284 C CA . ILE A 1 84 ? -14.621 -18.011 -28.562 1.00 9.60 84 ILE A CA 1
ATOM 1285 C C . ILE A 1 84 ? -13.580 -17.611 -29.600 1.00 17.25 84 ILE A C 1
ATOM 1286 O O . ILE A 1 84 ? -13.148 -18.448 -30.383 1.00 16.30 84 ILE A O 1
ATOM 1302 N N . THR A 1 85 ? -13.220 -16.341 -29.602 1.00 15.74 85 THR A N 1
ATOM 1303 C CA . THR A 1 85 ? -12.272 -15.808 -30.571 1.00 18.24 85 THR A CA 1
ATOM 1304 C C . THR A 1 85 ? -11.176 -15.000 -29.903 1.00 14.88 85 THR A C 1
ATOM 1305 O O . THR A 1 85 ? -11.309 -14.572 -28.777 1.00 18.77 85 THR A O 1
ATOM 1316 N N . LEU A 1 86 ? -10.084 -14.764 -30.635 1.00 15.59 86 LEU A N 1
ATOM 1317 C CA . LEU A 1 86 ? -8.927 -14.089 -30.111 1.00 19.25 86 LEU A CA 1
ATOM 1318 C C . LEU A 1 86 ? -8.523 -12.937 -31.034 1.00 27.58 86 LEU A C 1
ATOM 1319 O O . LEU A 1 86 ? -8.439 -13.086 -32.277 1.00 21.13 86 LEU A O 1
ATOM 1335 N N . ASP A 1 87 ? -8.259 -11.808 -30.405 1.00 23.81 87 ASP A N 1
ATOM 1336 C CA . ASP A 1 87 ? -7.832 -10.602 -31.108 1.00 30.14 87 ASP A CA 1
ATOM 1337 C C . ASP A 1 87 ? -6.745 -9.962 -30.271 1.00 29.02 87 ASP A C 1
ATOM 1338 O O . ASP A 1 87 ? -7.024 -9.214 -29.334 1.00 27.12 87 ASP A O 1
ATOM 1347 N N . GLY A 1 88 ? -5.492 -10.272 -30.585 1.00 26.49 88 GLY A N 1
ATOM 1348 C CA . GLY A 1 88 ? -4.386 -9.814 -29.757 1.00 28.44 88 GLY A CA 1
ATOM 1349 C C . GLY A 1 88 ? -4.387 -10.421 -28.365 1.00 25.10 88 GLY A C 1
ATOM 1350 O O . GLY A 1 88 ? -4.235 -11.628 -28.207 1.00 31.67 88 GLY A O 1
ATOM 1354 N N . ASN A 1 89 ? -4.572 -9.574 -27.360 1.00 29.28 89 ASN A N 1
ATOM 1355 C CA . ASN A 1 89 ? -4.567 -10.022 -25.969 1.00 32.67 89 ASN A CA 1
ATOM 1356 C C . ASN A 1 89 ? -5.983 -10.112 -25.410 1.00 30.87 89 ASN A C 1
ATOM 1357 O O . ASN A 1 89 ? -6.147 -10.238 -24.194 1.00 25.52 89 ASN A O 1
ATOM 1368 N N . LYS A 1 90 ? -6.987 -10.025 -26.300 1.00 23.93 90 LYS A N 1
ATOM 1369 C CA . LYS A 1 90 ? -8.395 -10.136 -25.908 1.00 27.68 90 LYS A CA 1
ATOM 1370 C C . LYS A 1 90 ? -9.034 -11.428 -26.380 1.00 26.04 90 LYS A C 1
ATOM 1371 O O . LYS A 1 90 ? -9.191 -11.674 -27.571 1.00 22.21 90 LYS A O 1
ATOM 1390 N N . LEU A 1 91 ? -9.432 -12.247 -25.420 1.00 17.65 91 LEU A N 1
ATOM 1391 C CA . LEU A 1 91 ? -10.155 -13.455 -25.710 1.00 14.64 91 LEU A CA 1
ATOM 1392 C C . LEU A 1 91 ? -11.648 -13.196 -25.480 1.00 17.69 91 LEU A C 1
ATOM 1393 O O . LEU A 1 91 ? -12.055 -12.887 -24.357 1.00 15.41 91 LEU A O 1
ATOM 1409 N N . THR A 1 92 ? -12.446 -13.299 -26.539 1.00 15.86 92 THR A N 1
ATOM 1410 C CA . THR A 1 92 ? -13.870 -12.980 -26.454 1.00 16.42 92 THR A CA 1
ATOM 1411 C C . THR A 1 92 ? -14.763 -14.201 -26.605 1.00 15.42 92 THR A C 1
ATOM 1412 O O . THR A 1 92 ? -14.642 -14.972 -27.541 1.00 15.77 92 THR A O 1
ATOM 1423 N N . GLN A 1 93 ? -15.693 -14.355 -25.677 1.00 14.98 93 GLN A N 1
ATOM 1424 C CA . GLN A 1 93 ? -16.731 -15.396 -25.775 1.00 14.77 93 GLN A CA 1
ATOM 1425 C C . GLN A 1 93 ? -18.103 -14.779 -26.025 1.00 18.54 93 GLN A C 1
ATOM 1426 O O . GLN A 1 93 ? -18.541 -13.899 -25.273 1.00 19.62 93 GLN A O 1
ATOM 1440 N N . GLU A 1 94 ? -18.788 -15.263 -27.050 1.00 16.68 94 GLU A N 1
ATOM 1441 C CA . GLU A 1 94 ? -20.142 -14.826 -27.362 1.00 18.59 94 GLU A CA 1
ATOM 1442 C C . GLU A 1 94 ? -21.087 -15.997 -27.195 1.00 22.92 94 GLU A C 1
ATOM 1443 O O . GLU A 1 94 ? -20.882 -17.045 -27.800 1.00 19.56 94 GLU A O 1
ATOM 1455 N N . GLN A 1 95 ? -22.120 -15.822 -26.372 1.00 22.64 95 GLN A N 1
ATOM 1456 C CA . GLN A 1 95 ? -23.147 -16.838 -26.236 1.00 22.05 95 GLN A CA 1
ATOM 1457 C C . GLN A 1 95 ? -24.471 -16.370 -26.803 1.00 21.20 95 GLN A C 1
ATOM 1458 O O . GLN A 1 95 ? -24.873 -15.239 -26.557 1.00 23.36 95 GLN A O 1
ATOM 1472 N N . LYS A 1 96 ? -25.129 -17.254 -27.557 1.00 21.56 96 LYS A N 1
ATOM 1473 C CA . LYS A 1 96 ? -26.441 -16.999 -28.127 1.00 20.36 96 LYS A CA 1
ATOM 1474 C C . LYS A 1 96 ? -27.482 -17.555 -27.153 1.00 22.65 96 LYS A C 1
ATOM 1475 O O . LYS A 1 96 ? -27.201 -17.649 -25.985 1.00 20.70 96 LYS A O 1
ATOM 1494 N N . GLY A 1 97 ? -28.661 -17.939 -27.630 1.00 19.32 97 GLY A N 1
ATOM 1495 C CA . GLY A 1 97 ? -29.720 -18.401 -26.748 1.00 20.71 97 GLY A CA 1
ATOM 1496 C C . GLY A 1 97 ? -30.524 -17.231 -26.213 1.00 13.76 97 GLY A C 1
ATOM 1497 O O . GLY A 1 97 ? -30.378 -16.091 -26.680 1.00 16.54 97 GLY A O 1
ATOM 1501 N N . ASP A 1 98 ? -31.358 -17.497 -25.212 1.00 15.49 98 ASP A N 1
ATOM 1502 C CA . ASP A 1 98 ? -32.314 -16.508 -24.748 1.00 15.37 98 ASP A CA 1
ATOM 1503 C C . ASP A 1 98 ? -31.823 -15.684 -23.546 1.00 14.08 98 ASP A C 1
ATOM 1504 O O . ASP A 1 98 ? -32.546 -14.863 -23.016 1.00 14.99 98 ASP A O 1
ATOM 1513 N N . LYS A 1 99 ? -30.563 -15.877 -23.168 1.00 12.22 99 LYS A N 1
ATOM 1514 C CA . LYS A 1 99 ? -29.914 -14.944 -22.254 1.00 11.80 99 LYS A CA 1
ATOM 1515 C C . LYS A 1 99 ? -28.524 -14.585 -22.802 1.00 16.32 99 LYS A C 1
ATOM 1516 O O . LYS A 1 99 ? -27.514 -14.955 -22.229 1.00 15.20 99 LYS A O 1
ATOM 1535 N N . PRO A 1 100 ? -28.478 -13.883 -23.942 1.00 14.45 100 PRO A N 1
ATOM 1536 C CA . PRO A 1 100 ? -27.176 -13.742 -24.602 1.00 15.74 100 PRO A CA 1
ATOM 1537 C C . PRO A 1 100 ? -26.186 -12.938 -23.787 1.00 10.74 100 PRO A C 1
ATOM 1538 O O . PRO A 1 100 ? -26.550 -11.947 -23.129 1.00 12.79 100 PRO A O 1
ATOM 1549 N N . THR A 1 101 ? -24.924 -13.367 -23.853 1.00 14.61 101 THR A N 1
ATOM 1550 C CA . THR A 1 101 ? -23.846 -12.775 -23.069 1.00 12.11 101 THR A CA 1
ATOM 1551 C C . THR A 1 101 ? -22.612 -12.579 -23.911 1.00 18.08 101 THR A C 1
ATOM 1552 O O . THR A 1 101 ? -22.393 -13.276 -24.906 1.00 19.30 101 THR A O 1
ATOM 1563 N N . THR A 1 102 ? -21.820 -11.605 -23.500 1.00 15.07 102 THR A N 1
ATOM 1564 C CA . THR A 1 102 ? -20.455 -11.443 -23.993 1.00 16.19 102 THR A CA 1
ATOM 1565 C C . THR A 1 102 ? -19.531 -11.508 -22.778 1.00 20.13 102 THR A C 1
ATOM 1566 O O . THR A 1 102 ? -19.841 -10.927 -21.724 1.00 16.36 102 THR A O 1
ATOM 1577 N N . ILE A 1 103 ? -18.426 -12.243 -22.904 1.00 14.88 103 ILE A N 1
ATOM 1578 C CA . ILE A 1 103 ? -17.378 -12.231 -21.893 1.00 14.65 103 ILE A CA 1
ATOM 1579 C C . ILE A 1 103 ? -16.058 -11.973 -22.575 1.00 16.19 103 ILE A C 1
ATOM 1580 O O . ILE A 1 103 ? -15.628 -12.770 -23.402 1.00 17.10 103 ILE A O 1
ATOM 1596 N N . VAL A 1 104 ? -15.442 -10.853 -22.215 1.00 16.36 104 VAL A N 1
ATOM 1597 C CA . VAL A 1 104 ? -14.161 -10.429 -22.765 1.00 15.45 104 VAL A CA 1
ATOM 1598 C C . VAL A 1 104 ? -13.073 -10.546 -21.719 1.00 15.41 104 VAL A C 1
ATOM 1599 O O . VAL A 1 104 ? -13.185 -9.972 -20.640 1.00 15.89 104 VAL A O 1
ATOM 1612 N N . ARG A 1 105 ? -12.053 -11.341 -22.033 1.00 13.85 105 ARG A N 1
ATOM 1613 C CA . ARG A 1 105 ? -10.953 -11.589 -21.125 1.00 18.45 105 ARG A CA 1
ATOM 1614 C C . ARG A 1 105 ? -9.691 -10.983 -21.710 1.00 19.75 105 ARG A C 1
ATOM 1615 O O . ARG A 1 105 ? -9.194 -11.428 -22.744 1.00 20.43 105 ARG A O 1
ATOM 1636 N N . GLU A 1 106 ? -9.237 -9.930 -21.047 1.00 19.33 106 GLU A N 1
ATOM 1637 C CA . GLU A 1 106 ? -8.104 -9.129 -21.492 1.00 27.62 106 GLU A CA 1
ATOM 1638 C C . GLU A 1 106 ? -6.925 -9.441 -20.611 1.00 25.22 106 GLU A C 1
ATOM 1639 O O . GLU A 1 106 ? -6.962 -9.161 -19.411 1.00 20.83 106 GLU A O 1
ATOM 1651 N N . PHE A 1 107 ? -5.899 -10.033 -21.199 1.00 29.39 107 PHE A N 1
ATOM 1652 C CA . PHE A 1 107 ? -4.699 -10.380 -20.454 1.00 24.93 107 PHE A CA 1
ATOM 1653 C C . PHE A 1 107 ? -3.659 -9.281 -20.678 1.00 35.72 107 PHE A C 1
ATOM 1654 O O . PHE A 1 107 ? -3.046 -9.217 -21.737 1.00 32.14 107 PHE A O 1
ATOM 1671 N N . THR A 1 108 ? -3.527 -8.396 -19.690 1.00 42.92 108 THR A N 1
ATOM 1672 C CA . THR A 1 108 ? -2.593 -7.260 -19.716 1.00 49.14 108 THR A CA 1
ATOM 1673 C C . THR A 1 108 ? -1.823 -7.117 -18.415 1.00 53.46 108 THR A C 1
ATOM 1674 O O . THR A 1 108 ? -2.294 -7.568 -17.372 1.00 51.07 108 THR A O 1
ATOM 1685 N N . ASP A 1 109 ? -0.674 -6.440 -18.481 1.00 57.94 109 ASP A N 1
ATOM 1686 C CA . ASP A 1 109 ? 0.015 -5.917 -17.293 1.00 66.06 109 ASP A CA 1
ATOM 1687 C C . ASP A 1 109 ? 0.159 -6.968 -16.202 1.00 55.11 109 ASP A C 1
ATOM 1688 O O . ASP A 1 109 ? 0.056 -6.679 -15.001 1.00 45.02 109 ASP A O 1
ATOM 1697 N N . ASN A 1 110 ? 0.388 -8.194 -16.651 1.00 48.89 110 ASN A N 1
ATOM 1698 C CA . ASN A 1 110 ? 0.425 -9.365 -15.786 1.00 48.14 110 ASN A CA 1
ATOM 1699 C C . ASN A 1 110 ? -0.847 -9.567 -14.964 1.00 37.59 110 ASN A C 1
ATOM 1700 O O . ASN A 1 110 ? -0.796 -10.152 -13.889 1.00 29.99 110 ASN A O 1
ATOM 1711 N N . GLU A 1 111 ? -1.979 -9.109 -15.484 1.00 32.07 111 GLU A N 1
ATOM 1712 C CA . GLU A 1 111 ? -3.272 -9.411 -14.881 1.00 29.99 111 GLU A CA 1
ATOM 1713 C C . GLU A 1 111 ? -4.299 -9.807 -15.940 1.00 26.93 111 GLU A C 1
ATOM 1714 O O . GLU A 1 111 ? -3.996 -9.906 -17.132 1.00 22.95 111 GLU A O 1
ATOM 1726 N N . LEU A 1 112 ? -5.500 -10.113 -15.466 1.00 24.13 112 LEU A N 1
ATOM 1727 C CA . LEU A 1 112 ? -6.602 -10.498 -16.333 1.00 22.95 112 LEU A CA 1
ATOM 1728 C C . LEU A 1 112 ? -7.755 -9.606 -15.958 1.00 19.75 112 LEU A C 1
ATOM 1729 O O . LEU A 1 112 ? -8.107 -9.554 -14.788 1.00 21.61 112 LEU A O 1
ATOM 1745 N N . ILE A 1 113 ? -8.316 -8.910 -16.946 1.00 19.14 113 ILE A N 1
ATOM 1746 C CA . ILE A 1 113 ? -9.516 -8.128 -16.737 1.00 21.14 113 ILE A CA 1
ATOM 1747 C C . ILE A 1 113 ? -10.642 -8.752 -17.563 1.00 18.33 113 ILE A C 1
ATOM 1748 O O . ILE A 1 113 ? -10.554 -8.824 -18.778 1.00 18.34 113 ILE A O 1
ATOM 1764 N N . THR A 1 114 ? -11.688 -9.193 -16.877 1.00 17.73 114 THR A N 1
ATOM 1765 C CA . THR A 1 114 ? -12.787 -9.902 -17.510 1.00 16.15 114 THR A CA 1
ATOM 1766 C C . THR A 1 114 ? -14.004 -8.972 -17.455 1.00 16.68 114 THR A C 1
ATOM 1767 O O . THR A 1 114 ? -14.365 -8.503 -16.387 1.00 15.22 114 THR A O 1
ATOM 1778 N N . THR A 1 115 ? -14.591 -8.669 -18.606 1.00 17.04 115 THR A N 1
ATOM 1779 C CA . THR A 1 115 ? -15.799 -7.861 -18.645 1.00 13.74 115 THR A CA 1
ATOM 1780 C C . THR A 1 115 ? -16.935 -8.753 -19.125 1.00 14.91 115 THR A C 1
ATOM 1781 O O . THR A 1 115 ? -16.803 -9.353 -20.160 1.00 15.37 115 THR A O 1
ATOM 1792 N N . LEU A 1 116 ? -17.980 -8.913 -18.314 1.00 14.14 116 LEU A N 1
ATOM 1793 C CA . LEU A 1 116 ? -19.157 -9.684 -18.676 1.00 16.21 116 LEU A CA 1
ATOM 1794 C C . LEU A 1 116 ? -20.322 -8.766 -18.923 1.00 15.18 116 LEU A C 1
ATOM 1795 O O . LEU A 1 116 ? -20.554 -7.824 -18.147 1.00 18.57 116 LEU A O 1
ATOM 1811 N N . THR A 1 117 ? -21.063 -9.067 -19.981 1.00 16.25 117 THR A N 1
ATOM 1812 C CA . THR A 1 117 ? -22.238 -8.305 -20.368 1.00 14.86 117 THR A CA 1
ATOM 1813 C C . THR A 1 117 ? -23.447 -9.276 -20.451 1.00 14.41 117 THR A C 1
ATOM 1814 O O . THR A 1 117 ? -23.360 -10.344 -21.055 1.00 12.41 117 THR A O 1
ATOM 1825 N N . ILE A 1 118 ? -24.529 -8.915 -19.776 1.00 15.30 118 ILE A N 1
ATOM 1826 C CA . ILE A 1 118 ?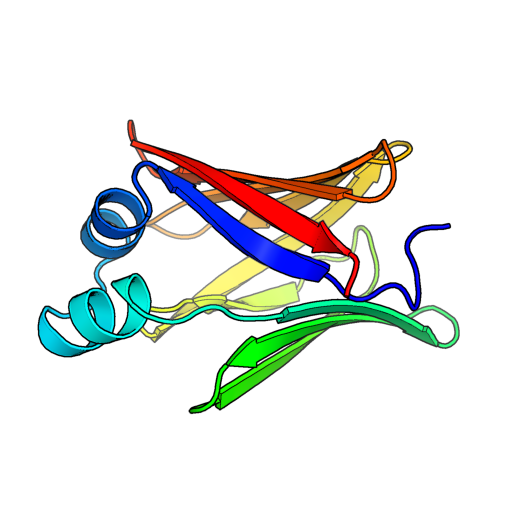 -25.827 -9.591 -19.937 1.00 15.70 118 ILE A CA 1
ATOM 1827 C C . ILE A 1 118 ? -26.900 -8.507 -19.722 1.00 18.96 118 ILE A C 1
ATOM 1828 O O . ILE A 1 118 ? -26.841 -7.739 -18.773 1.00 19.80 118 ILE A O 1
ATOM 1844 N N . GLY A 1 119 ? -27.846 -8.400 -20.640 1.00 22.59 119 GLY A N 1
ATOM 1845 C CA . GLY A 1 119 ? -28.774 -7.280 -20.629 1.00 26.33 119 GLY A CA 1
ATOM 1846 C C . GLY A 1 119 ? -28.088 -5.924 -20.481 1.00 26.03 119 GLY A C 1
ATOM 1847 O O . GLY A 1 119 ? -27.154 -5.565 -21.222 1.00 24.41 119 GLY A O 1
ATOM 1851 N N . ASN A 1 120 ? -28.559 -5.169 -19.507 1.00 29.28 120 ASN A N 1
ATOM 1852 C CA . ASN A 1 120 ? -28.013 -3.861 -19.198 1.00 34.66 120 ASN A CA 1
ATOM 1853 C C . ASN A 1 120 ? -26.988 -3.933 -18.073 1.00 32.16 120 ASN A C 1
ATOM 1854 O O . ASN A 1 120 ? -26.597 -2.907 -17.519 1.00 29.33 120 ASN A O 1
ATOM 1865 N N . VAL A 1 121 ? -26.563 -5.152 -17.755 1.00 28.79 121 VAL A N 1
ATOM 1866 C CA . VAL A 1 121 ? -25.588 -5.419 -16.698 1.00 24.22 121 VAL A CA 1
ATOM 1867 C C . VAL A 1 121 ? -24.176 -5.511 -17.276 1.00 22.26 121 VAL A C 1
ATOM 1868 O O . VAL A 1 121 ? -23.925 -6.227 -18.242 1.00 19.07 121 VAL A O 1
ATOM 1881 N N . LYS A 1 122 ? -23.259 -4.791 -16.658 1.00 19.85 122 LYS A N 1
ATOM 1882 C CA . LYS A 1 122 ? -21.854 -4.836 -17.028 1.00 15.25 122 LYS A CA 1
ATOM 1883 C C . LYS A 1 122 ? -21.118 -5.210 -15.757 1.00 23.22 122 LYS A C 1
ATOM 1884 O O . LYS A 1 122 ? -21.225 -4.522 -14.750 1.00 22.30 122 LYS A O 1
ATOM 1903 N N . CYS A 1 123 ? -20.443 -6.355 -15.784 1.00 21.56 123 CYS A N 1
ATOM 1904 C CA . CYS A 1 123 ? -19.679 -6.825 -14.650 1.00 16.47 123 CYS A CA 1
ATOM 1905 C C . CYS A 1 123 ? -18.177 -6.807 -14.978 1.00 20.06 123 CYS A C 1
ATOM 1906 O O . CYS A 1 123 ? -17.767 -7.224 -16.052 1.00 19.21 123 CYS A O 1
ATOM 1914 N N . VAL A 1 124 ? -17.362 -6.286 -14.066 1.00 18.21 124 VAL A N 1
ATOM 1915 C CA . VAL A 1 124 ? -15.914 -6.295 -14.262 1.00 20.60 124 VAL A CA 1
ATOM 1916 C C . VAL A 1 124 ? -15.245 -7.029 -13.118 1.00 22.45 124 VAL A C 1
ATOM 1917 O O . VAL A 1 124 ? -15.462 -6.713 -11.952 1.00 16.85 124 VAL A O 1
ATOM 1930 N N . ARG A 1 125 ? -14.420 -8.003 -13.488 1.00 19.08 125 ARG A N 1
ATOM 1931 C CA . ARG A 1 125 ? -13.701 -8.832 -12.553 1.00 18.46 125 ARG A CA 1
ATOM 1932 C C . ARG A 1 125 ? -12.220 -8.846 -12.907 1.00 20.61 125 ARG A C 1
ATOM 1933 O O . ARG A 1 125 ? -11.793 -9.190 -14.043 1.00 17.26 125 ARG A O 1
ATOM 1954 N N . VAL A 1 126 ? -11.439 -8.464 -11.901 1.00 19.68 126 VAL A N 1
ATOM 1955 C CA . VAL A 1 126 ? -9.999 -8.391 -12.046 1.00 18.74 126 VAL A CA 1
ATOM 1956 C C . VAL A 1 126 ? -9.348 -9.505 -11.250 1.00 18.43 126 VAL A C 1
ATOM 1957 O O . VAL A 1 126 ? -9.652 -9.731 -10.070 1.00 21.08 126 VAL A O 1
ATOM 1970 N N . TYR A 1 127 ? -8.499 -10.231 -11.955 1.00 18.79 127 TYR A N 1
ATOM 1971 C CA . TYR A 1 127 ? -7.741 -11.353 -11.416 1.00 21.16 127 TYR A CA 1
ATOM 1972 C C . TYR A 1 127 ? -6.267 -11.009 -11.460 1.00 25.74 127 TYR A C 1
ATOM 1973 O O . TYR A 1 127 ? -5.736 -10.690 -12.519 1.00 21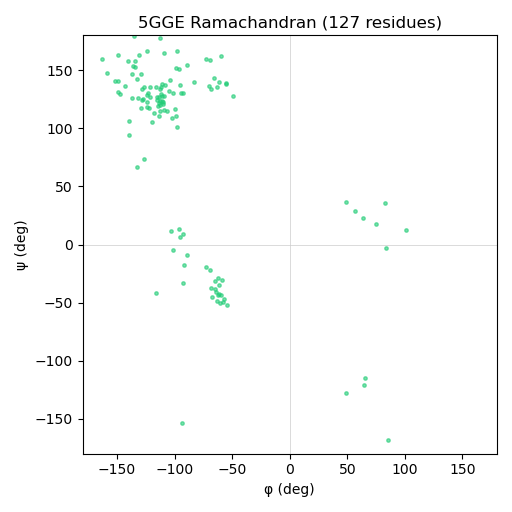.94 127 TYR A O 1
ATOM 1991 N N . LYS A 1 128 ? -5.591 -11.125 -10.325 1.00 23.73 128 LYS A N 1
ATOM 1992 C CA . LYS A 1 128 ? -4.148 -10.864 -10.274 1.00 30.71 128 LYS A CA 1
ATOM 1993 C C . LYS A 1 128 ? -3.368 -12.159 -10.389 1.00 29.61 128 LYS A C 1
ATOM 1994 O O . LYS A 1 128 ? -3.843 -13.218 -9.998 1.00 25.54 128 LYS A O 1
ATOM 2013 N N . ALA A 1 129 ? -2.170 -12.079 -10.942 1.00 31.82 129 ALA A N 1
ATOM 2014 C CA . ALA A 1 129 ? -1.322 -13.251 -11.109 1.00 32.42 129 ALA A CA 1
ATOM 2015 C C . ALA A 1 129 ? -1.105 -13.945 -9.781 1.00 31.15 129 ALA A C 1
ATOM 2016 O O . ALA A 1 129 ? -0.911 -13.298 -8.775 1.00 29.44 129 ALA A O 1
ATOM 2023 N N . VAL A 1 130 ? -1.139 -15.264 -9.782 1.00 34.97 130 VAL A N 1
ATOM 2024 C CA . VAL A 1 130 ? -0.819 -16.022 -8.588 1.00 39.92 130 VAL A CA 1
ATOM 2025 C C . VAL A 1 130 ? 0.701 -15.992 -8.339 1.00 51.79 130 VAL A C 1
ATOM 2026 O O . VAL A 1 130 ? 1.157 -15.853 -7.200 1.00 54.10 130 VAL A O 1
#

GO terms:
  GO:0005654 nucleoplasm (C, HDA)
  GO:0005829 cytosol (C, HDA)
  GO:0007616 long-term memory (P, IMP)

Solvent-accessible surface area: 7226 Å² total; per-residue (Å²): 125,16,57,45,94,91,5,93,21,65,141,57,110,49,29,40,89,8,5,133,96,6,42,10,45,112,106,83,30,106,86,13,58,91,43,50,14,20,2,41,0,47,71,144,74,94,46,28,30,2,34,41,50,26,129,142,151,75,49,59,36,67,8,92,56,44,78,66,41,89,24,116,15,116,40,54,55,90,13,103,0,46,1,59,72,119,66,58,84,3,30,6,76,17,103,48,116,60,84,5,37,16,34,27,40,16,34,133,104,49,0,45,4,41,12,35,6,56,166,24,106,0,58,11,28,12,104,40,117

Nearest PDB structures (foldseek):
  5gkb-assembly1_A  TM=1.003E+00  e=1.109E-21  Drosophila melanogaster
  3ppt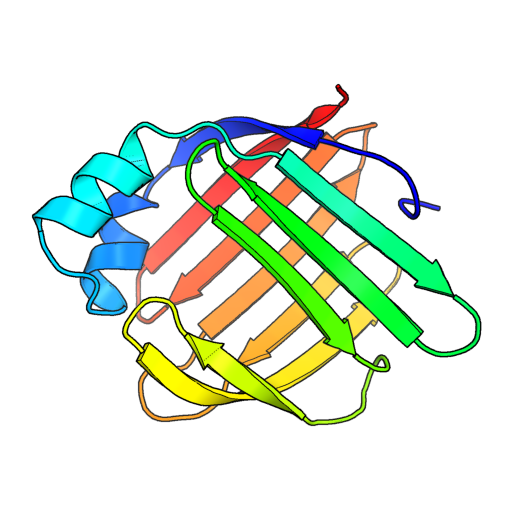-assembly1_A  TM=9.508E-01  e=9.842E-15  Doryteuthis pealeii
  3pp6-assembly1_A  TM=9.474E-01  e=9.336E-15  Doryteuthis pealeii
  7fzt-assembly1_A  TM=9.383E-01  e=3.495E-14  Homo sapiens
  6sts-assembly2_B  TM=9.430E-01  e=4.317E-14  Homo sapiens

CATH classification: 2.40.128.20

Secondary structure (DSSP, 8-state):
--TT-EEEEEEEESHHHHHHHHT--HHHHHHHHH---EEEEEEETTEEEEEEE-SS-EEEEEE-TT--EEEE-TTS-EEEEEEEEETTEEEEEE-SSS-EEEEEEEETTEEEEEEEETTEEEEEEEEE-

Organism: Drosophila melanogaster (NCBI:txid7227)

Radius of gyration: 13.9 Å; Cα contacts (8 Å, |Δi|>4): 289; chains: 1; bounding box: 34×25×32 Å